Protein AF-A0A3P7LJ83-F1 (afdb_monomer)

Organism: Dibothriocephalus latus (NCBI:txid60516)

Nearest PDB structures (foldseek):
  5jhe-assembly1_A-2  TM=8.654E-01  e=1.086E-02  Saccharomyces cerevisiae S288C
  6hft-assembly1_A  TM=7.757E-01  e=1.187E-01  Saccharomyces cerevisiae
  8j8q-assembly1_C  TM=8.257E-01  e=7.032E-01  Saccharomyces eubayanus
  8j8p-assembly1_C  TM=6.282E-01  e=7.435E-01  Saccharomyces eubayanus
  7dkh-assembly2_E  TM=5.962E-01  e=5.630E-01  Saccharomyces cerevisiae S288C

Structure (mmCIF, N/CA/C/O backbone):
data_AF-A0A3P7LJ83-F1
#
_entry.id   AF-A0A3P7LJ83-F1
#
loop_
_atom_site.group_PDB
_atom_site.id
_atom_site.type_symbol
_atom_site.label_atom_id
_atom_site.label_alt_id
_atom_site.label_comp_id
_atom_site.label_asym_id
_atom_site.label_entity_id
_atom_site.label_seq_id
_atom_site.pdbx_PDB_ins_code
_atom_site.Cartn_x
_atom_site.Cartn_y
_atom_site.Cartn_z
_atom_site.occupancy
_atom_site.B_iso_or_equiv
_atom_site.auth_seq_id
_atom_site.auth_comp_id
_atom_site.auth_asym_id
_atom_site.auth_atom_id
_atom_site.pdbx_PDB_model_num
ATOM 1 N N . MET A 1 1 ? 1.415 5.376 17.193 1.00 47.38 1 MET A N 1
ATOM 2 C CA . MET A 1 1 ? 2.557 6.167 16.657 1.00 47.38 1 MET A CA 1
ATOM 3 C C . MET A 1 1 ? 2.945 5.797 15.207 1.00 47.38 1 MET A C 1
ATOM 5 O O . MET A 1 1 ? 4.106 5.916 14.843 1.00 47.38 1 MET A O 1
ATOM 9 N N . ALA A 1 2 ? 2.010 5.430 14.315 1.00 48.16 2 ALA A N 1
ATOM 10 C CA . ALA A 1 2 ? 2.373 4.947 12.968 1.00 48.16 2 ALA A CA 1
ATOM 11 C C . ALA A 1 2 ? 2.681 6.055 11.930 1.00 48.1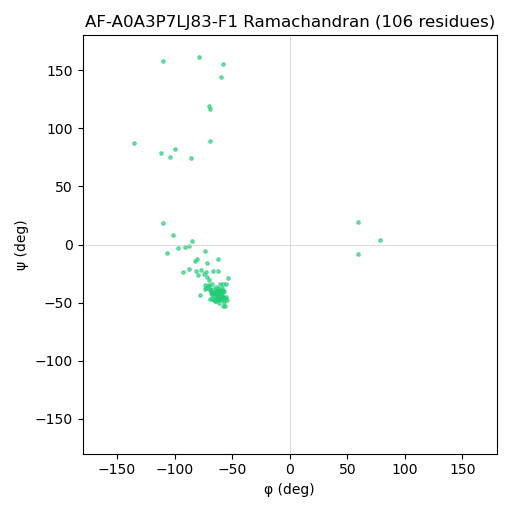6 2 ALA A C 1
ATOM 13 O O . ALA A 1 2 ? 3.338 5.804 10.926 1.00 48.16 2 ALA A O 1
ATOM 14 N N . LEU A 1 3 ? 2.194 7.298 12.104 1.00 49.41 3 LEU A N 1
ATOM 15 C CA . LEU A 1 3 ? 2.368 8.383 11.105 1.00 49.41 3 LEU A CA 1
ATOM 16 C C . LEU A 1 3 ? 3.799 8.941 11.051 1.00 49.41 3 LEU A C 1
ATOM 18 O O . LEU A 1 3 ? 4.199 9.460 10.016 1.00 49.41 3 LEU A O 1
ATOM 22 N N . CYS A 1 4 ? 4.583 8.800 12.124 1.00 45.62 4 CYS A N 1
ATOM 23 C CA . CYS A 1 4 ? 5.922 9.389 12.198 1.00 45.62 4 CYS A CA 1
ATOM 24 C C . CYS A 1 4 ? 6.989 8.563 11.448 1.00 45.62 4 CYS A C 1
ATOM 26 O O . CYS A 1 4 ? 7.970 9.115 10.963 1.00 45.62 4 CYS A O 1
ATOM 28 N N . GLN A 1 5 ? 6.795 7.249 11.296 1.00 51.44 5 GLN A N 1
ATOM 29 C CA . GLN A 1 5 ? 7.856 6.343 10.829 1.00 51.44 5 GLN A CA 1
ATOM 30 C C . GLN A 1 5 ? 7.881 6.096 9.321 1.00 51.44 5 GLN A C 1
ATOM 32 O O . GLN A 1 5 ? 8.955 5.842 8.785 1.00 51.44 5 GLN A O 1
ATOM 37 N N . LEU A 1 6 ? 6.754 6.283 8.621 1.00 51.97 6 LEU A N 1
ATOM 38 C CA . LEU A 1 6 ? 6.766 6.398 7.155 1.00 51.97 6 LEU A CA 1
ATOM 39 C C . LEU A 1 6 ? 7.664 7.566 6.708 1.00 51.97 6 LEU A C 1
ATOM 41 O O . LEU A 1 6 ? 8.369 7.457 5.714 1.00 51.97 6 LEU A O 1
ATOM 45 N N . LYS A 1 7 ? 7.713 8.655 7.490 1.00 51.34 7 LYS A N 1
ATOM 46 C CA . LYS A 1 7 ? 8.660 9.762 7.270 1.00 51.34 7 LYS A CA 1
ATOM 47 C C . LYS A 1 7 ? 10.090 9.454 7.730 1.00 51.34 7 LYS A C 1
ATOM 49 O O . LYS A 1 7 ? 11.013 10.086 7.237 1.00 51.34 7 LYS A O 1
ATOM 54 N N . ALA A 1 8 ? 10.281 8.499 8.644 1.00 60.50 8 ALA A N 1
ATOM 55 C CA . ALA A 1 8 ? 11.595 8.102 9.161 1.00 60.50 8 ALA A CA 1
ATOM 56 C C . ALA A 1 8 ? 12.323 7.065 8.276 1.00 60.50 8 ALA A C 1
ATOM 58 O O . ALA A 1 8 ? 13.397 6.602 8.646 1.00 60.50 8 ALA A O 1
ATOM 59 N N . GLY A 1 9 ? 11.749 6.685 7.126 1.00 63.31 9 GLY A N 1
ATOM 60 C CA . GLY A 1 9 ? 12.407 5.856 6.109 1.00 63.31 9 GLY A CA 1
ATOM 61 C C . GLY A 1 9 ? 12.468 4.351 6.399 1.00 63.31 9 GLY A C 1
ATOM 62 O O . GLY A 1 9 ? 13.052 3.613 5.613 1.00 63.31 9 GLY A O 1
ATOM 63 N N . SER A 1 10 ? 11.868 3.861 7.491 1.00 83.62 10 SER A N 1
ATOM 64 C CA . SER A 1 10 ? 11.845 2.422 7.796 1.00 83.62 10 SER A CA 1
ATOM 65 C C . SER A 1 10 ? 10.516 1.781 7.392 1.00 83.62 10 SER A C 1
ATOM 67 O O . SER A 1 10 ? 9.621 1.573 8.218 1.00 83.62 10 SER A O 1
ATOM 69 N N . ASN A 1 11 ? 10.393 1.442 6.107 1.00 87.00 11 ASN A N 1
ATOM 70 C CA . ASN A 1 11 ? 9.210 0.764 5.567 1.00 87.00 11 ASN A CA 1
ATOM 71 C C . ASN A 1 11 ? 8.954 -0.582 6.262 1.00 87.00 11 ASN A C 1
ATOM 73 O O . ASN A 1 11 ? 7.822 -0.882 6.627 1.00 87.00 11 ASN A O 1
ATOM 77 N N . ALA A 1 12 ? 10.008 -1.359 6.532 1.00 88.00 12 ALA A N 1
ATOM 78 C CA . ALA A 1 12 ? 9.900 -2.655 7.205 1.00 88.00 12 ALA A CA 1
ATOM 79 C C . ALA A 1 12 ? 9.308 -2.539 8.620 1.00 88.00 12 ALA A C 1
ATOM 81 O O . ALA A 1 12 ? 8.479 -3.354 9.027 1.00 88.00 12 ALA A O 1
ATOM 82 N N . PHE A 1 13 ? 9.687 -1.499 9.369 1.00 87.81 13 PHE A N 1
ATOM 83 C CA . PHE A 1 13 ? 9.102 -1.256 10.683 1.00 87.81 13 PHE A CA 1
ATOM 84 C C . PHE A 1 13 ? 7.629 -0.852 10.568 1.00 87.81 13 PHE A C 1
ATOM 86 O O . PHE A 1 13 ? 6.801 -1.358 11.322 1.00 87.81 13 PHE A O 1
ATOM 93 N N . ALA A 1 14 ? 7.287 0.008 9.601 1.00 89.06 14 ALA A N 1
ATOM 94 C CA . ALA A 1 14 ? 5.901 0.391 9.342 1.00 89.06 14 ALA A CA 1
ATOM 95 C C . ALA A 1 14 ? 5.028 -0.829 9.006 1.00 89.06 14 ALA A C 1
ATOM 97 O O . ALA A 1 14 ? 3.950 -0.970 9.583 1.00 89.06 14 ALA A O 1
ATOM 98 N N . VAL A 1 15 ? 5.522 -1.737 8.156 1.00 92.75 15 VAL A N 1
ATOM 99 C CA . VAL A 1 15 ? 4.855 -3.011 7.851 1.00 92.75 15 VAL A CA 1
ATOM 100 C C . VAL A 1 15 ? 4.646 -3.821 9.125 1.00 92.75 15 VAL A C 1
ATOM 102 O O . VAL A 1 15 ? 3.512 -4.171 9.437 1.00 92.75 15 VAL A O 1
ATOM 105 N N . LYS A 1 16 ? 5.705 -4.044 9.914 1.00 91.94 16 LYS A N 1
ATOM 106 C CA . LYS A 1 16 ? 5.628 -4.826 11.156 1.00 91.94 16 LYS A CA 1
ATOM 107 C C . LYS A 1 16 ? 4.580 -4.279 12.129 1.00 91.94 16 LYS A C 1
ATOM 109 O O . LYS A 1 16 ? 3.804 -5.047 12.685 1.00 91.94 16 LYS A O 1
ATOM 114 N N . GLN A 1 17 ? 4.553 -2.962 12.334 1.00 90.88 17 GLN A N 1
ATOM 115 C CA . GLN A 1 17 ? 3.586 -2.332 13.236 1.00 90.88 17 GLN A CA 1
ATOM 116 C C . GLN A 1 17 ? 2.152 -2.442 12.717 1.00 90.88 17 GLN A C 1
ATOM 118 O O . GLN A 1 17 ? 1.243 -2.703 13.498 1.00 90.88 17 GLN A O 1
ATOM 123 N N . CYS A 1 18 ? 1.941 -2.242 11.413 1.00 91.12 18 CYS A N 1
ATOM 124 C CA . CYS A 1 18 ? 0.601 -2.335 10.841 1.00 91.12 18 CYS A CA 1
ATOM 125 C C . CYS A 1 18 ? 0.087 -3.776 10.850 1.00 91.12 18 CYS A C 1
ATOM 127 O O . CYS A 1 18 ? -1.074 -3.984 11.171 1.00 91.12 18 CYS A O 1
ATOM 129 N N . THR A 1 19 ? 0.942 -4.763 10.567 1.00 92.38 19 THR A N 1
ATOM 130 C CA . THR A 1 19 ? 0.577 -6.182 10.657 1.00 92.38 19 THR A CA 1
ATOM 131 C C . THR A 1 19 ? 0.179 -6.563 12.078 1.00 92.38 19 THR A C 1
ATOM 133 O O . THR A 1 19 ? -0.921 -7.067 12.261 1.00 92.38 19 THR A O 1
ATOM 136 N N . ALA A 1 20 ? 0.991 -6.222 13.083 1.00 90.31 20 ALA A N 1
ATOM 137 C CA . ALA A 1 20 ? 0.648 -6.498 14.479 1.00 90.31 20 ALA A CA 1
ATOM 138 C C . ALA A 1 20 ? -0.674 -5.831 14.902 1.00 90.31 20 ALA A C 1
ATOM 140 O O . ALA A 1 20 ? -1.451 -6.414 15.645 1.00 90.31 20 ALA A O 1
ATOM 141 N N . ALA A 1 21 ? -0.958 -4.617 14.420 1.00 88.50 21 ALA A N 1
ATOM 142 C CA . ALA A 1 21 ? -2.231 -3.955 14.700 1.00 88.50 21 ALA A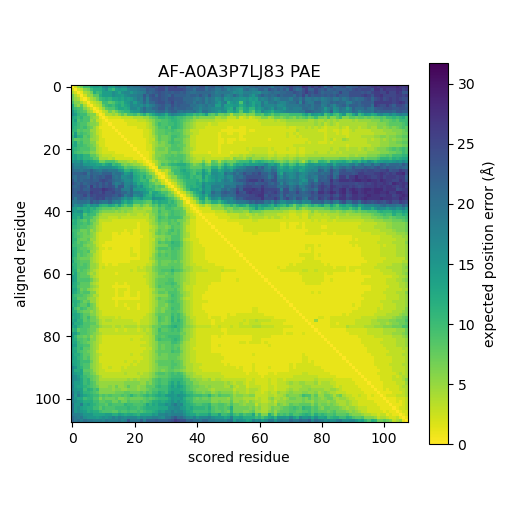 CA 1
ATOM 143 C C . ALA A 1 21 ? -3.418 -4.632 13.993 1.00 88.50 21 ALA A C 1
ATOM 145 O O . ALA A 1 21 ? -4.492 -4.730 14.574 1.00 88.50 21 ALA A O 1
ATOM 146 N N . LEU A 1 22 ? -3.235 -5.107 12.758 1.00 88.56 22 LEU A N 1
ATOM 147 C CA . LEU A 1 22 ? -4.275 -5.805 11.998 1.00 88.56 22 LEU A CA 1
ATOM 148 C C . LEU A 1 22 ? -4.595 -7.193 12.573 1.00 88.56 22 LEU A C 1
ATOM 150 O O . LEU A 1 22 ? -5.738 -7.621 12.492 1.00 88.56 22 LEU A O 1
ATOM 154 N N . GLU A 1 23 ? -3.628 -7.869 13.194 1.00 87.94 23 GLU A N 1
ATOM 155 C CA . GLU A 1 23 ? -3.841 -9.139 13.911 1.00 87.94 23 GLU A CA 1
ATOM 156 C C . GLU A 1 23 ? -4.708 -8.983 15.169 1.00 87.94 23 GLU A C 1
ATOM 158 O O . GLU A 1 23 ? -5.322 -9.945 15.618 1.00 87.94 23 GLU A O 1
ATOM 163 N N . LEU A 1 24 ? -4.769 -7.773 15.732 1.00 83.44 24 LEU A N 1
ATOM 164 C CA . LEU A 1 24 ? -5.614 -7.445 16.882 1.00 83.44 24 LEU A CA 1
ATOM 165 C C . LEU A 1 24 ? -7.027 -7.015 16.475 1.00 83.44 24 LEU A C 1
ATOM 167 O O . LEU A 1 24 ? -7.831 -6.683 17.346 1.00 83.44 24 LEU A O 1
ATOM 171 N N . VAL A 1 25 ? -7.327 -6.962 15.173 1.00 78.69 25 VAL A N 1
ATOM 172 C CA . VAL A 1 25 ? -8.675 -6.645 14.702 1.00 78.69 25 VAL A CA 1
ATOM 173 C C . VAL A 1 25 ? -9.577 -7.822 15.069 1.00 78.69 25 VAL A C 1
ATOM 175 O O . VAL A 1 25 ? -9.347 -8.924 14.567 1.00 78.69 25 VAL A O 1
ATOM 178 N N . PRO A 1 26 ? -10.588 -7.612 15.932 1.00 68.62 26 PRO A N 1
ATOM 179 C CA . PRO A 1 26 ? -11.519 -8.670 16.285 1.00 68.62 26 PRO A CA 1
ATOM 180 C C . PRO A 1 26 ? -12.228 -9.170 15.025 1.00 68.62 26 PRO A C 1
ATOM 182 O O . PRO A 1 26 ? -12.516 -8.392 14.107 1.00 68.62 26 PRO A O 1
ATOM 185 N N . SER A 1 27 ? -12.497 -10.472 14.982 1.00 66.56 27 SER A N 1
ATOM 186 C CA . SER A 1 27 ? -13.238 -11.091 13.880 1.00 66.56 27 SER A CA 1
ATOM 187 C C . SER A 1 27 ? -14.628 -10.443 13.720 1.00 66.56 27 SER A C 1
ATOM 189 O O . SER A 1 27 ? -15.156 -9.866 14.670 1.00 66.56 27 SER A O 1
ATOM 191 N N . GLU A 1 28 ? -15.239 -10.492 12.525 1.00 59.66 28 GLU A N 1
ATOM 192 C CA . GLU A 1 28 ? -16.550 -9.848 12.265 1.00 59.66 28 GLU A CA 1
ATOM 193 C C . GLU A 1 28 ? -17.637 -10.287 13.274 1.00 59.66 28 GLU A C 1
ATOM 195 O O . GLU A 1 28 ? -18.520 -9.504 13.620 1.00 59.66 28 GLU A O 1
ATOM 200 N N . GLU A 1 29 ? -17.531 -11.502 13.823 1.00 49.88 29 GLU A N 1
ATOM 201 C CA . GLU A 1 29 ? -18.413 -12.032 14.874 1.00 49.88 29 GLU A CA 1
ATOM 202 C C . GLU A 1 29 ? -18.195 -11.375 16.254 1.00 49.88 29 GLU A C 1
ATOM 204 O O . GLU A 1 29 ? -19.120 -11.280 17.062 1.00 49.88 29 GLU A O 1
ATOM 209 N N . GLU A 1 30 ? -16.989 -10.882 16.533 1.00 51.97 30 GLU A N 1
ATOM 210 C CA . GLU A 1 30 ? -16.616 -10.207 17.782 1.00 51.97 30 GLU A CA 1
ATOM 211 C C . GLU A 1 30 ? -16.894 -8.694 17.743 1.00 51.97 30 GLU A C 1
ATOM 213 O O . GLU A 1 30 ? -17.076 -8.075 18.793 1.00 51.97 30 GLU A O 1
ATOM 218 N N . GLN A 1 31 ? -17.009 -8.097 16.549 1.00 51.66 31 GLN A N 1
ATOM 219 C CA . GLN A 1 31 ? -17.307 -6.667 16.360 1.00 51.66 31 GLN A CA 1
ATOM 220 C C . GLN A 1 31 ? -18.675 -6.241 16.926 1.00 51.66 31 GLN A C 1
ATOM 222 O O . GLN A 1 31 ? -18.853 -5.078 17.279 1.00 51.66 31 GLN A O 1
ATOM 227 N N . LEU A 1 32 ? -19.620 -7.174 17.085 1.00 45.28 32 LEU A N 1
ATOM 228 C CA . LEU A 1 32 ? -20.952 -6.935 17.663 1.00 45.28 32 LEU A CA 1
ATOM 229 C C . LEU A 1 32 ? -20.958 -6.739 19.194 1.00 45.28 32 LEU A C 1
ATOM 231 O O . LEU A 1 32 ? -22.016 -6.465 19.754 1.00 45.28 32 LEU A O 1
ATOM 235 N N . LYS A 1 33 ? -19.820 -6.903 19.889 1.00 46.97 33 LYS A N 1
ATOM 236 C CA . LYS A 1 33 ? -19.761 -6.866 21.366 1.00 46.97 33 LYS A CA 1
ATOM 237 C C . LYS A 1 33 ? -19.127 -5.618 21.979 1.00 46.97 33 LYS A C 1
ATOM 239 O O . LYS A 1 33 ? -19.183 -5.471 23.197 1.00 46.97 33 LYS A O 1
ATOM 244 N N . TYR A 1 34 ? -18.540 -4.730 21.184 1.00 49.66 34 TYR A N 1
ATOM 245 C CA . TYR A 1 34 ? -17.773 -3.595 21.701 1.00 49.66 34 TYR A CA 1
ATOM 246 C C . TYR A 1 34 ? -18.483 -2.271 21.410 1.00 49.66 34 TYR A C 1
ATOM 248 O O . TYR A 1 34 ? -18.127 -1.554 20.480 1.00 49.66 34 TYR A O 1
ATOM 256 N N . GLU A 1 35 ? -19.498 -1.947 22.214 1.00 49.66 35 GLU A N 1
ATOM 257 C CA . GLU A 1 35 ? -20.124 -0.613 22.209 1.00 49.66 35 GLU A CA 1
ATOM 258 C C . GLU A 1 35 ? -19.338 0.415 23.055 1.00 49.66 35 GLU A C 1
ATOM 260 O O . GLU A 1 35 ? -19.498 1.617 22.859 1.00 49.66 35 GLU A O 1
ATOM 265 N N . ASP A 1 36 ? -18.406 -0.026 23.909 1.00 50.09 36 ASP A N 1
ATOM 266 C CA . ASP A 1 36 ? -17.597 0.844 24.774 1.00 50.09 36 ASP A CA 1
ATOM 267 C C . ASP A 1 36 ? -16.154 1.010 24.256 1.00 50.09 36 ASP A C 1
ATOM 269 O O . ASP A 1 36 ? -15.211 0.422 24.771 1.00 50.09 36 ASP A O 1
ATOM 273 N N . GLY A 1 37 ? -15.979 1.811 23.201 1.00 54.81 37 GLY A N 1
ATOM 274 C CA . GLY A 1 37 ? -14.809 2.683 22.973 1.00 54.81 37 GLY A CA 1
ATOM 275 C C . GLY A 1 37 ? -13.367 2.135 22.860 1.00 54.81 37 GLY A C 1
ATOM 276 O O . GLY A 1 37 ? -12.493 2.922 22.501 1.00 54.81 37 GLY A O 1
ATOM 277 N N . GLU A 1 38 ? -13.071 0.858 23.119 1.00 58.88 38 GLU A N 1
ATOM 278 C CA . GLU A 1 38 ? -11.689 0.329 23.223 1.00 58.88 38 GLU A CA 1
ATOM 279 C C . GLU A 1 38 ? -11.251 -0.599 22.065 1.00 58.88 38 GLU A C 1
ATOM 281 O O . GLU A 1 38 ? -10.265 -1.327 22.178 1.00 58.88 38 GLU A O 1
ATOM 286 N N . GLY A 1 39 ? -11.941 -0.565 20.919 1.00 64.56 39 GLY A N 1
ATOM 287 C CA . GLY A 1 39 ? -11.658 -1.423 19.757 1.00 64.56 39 GLY A CA 1
ATOM 288 C C . GLY A 1 39 ? -11.065 -0.701 18.539 1.00 64.56 39 GLY A C 1
ATOM 289 O O . GLY A 1 39 ? -11.245 0.502 18.352 1.00 64.56 39 GLY A O 1
ATOM 290 N N . ILE A 1 40 ? -10.387 -1.452 17.660 1.00 72.19 40 ILE A N 1
ATOM 291 C CA . ILE A 1 40 ? -9.980 -0.958 16.334 1.00 72.19 40 ILE A CA 1
ATOM 292 C C . ILE A 1 40 ? -11.237 -0.803 15.472 1.00 72.19 40 ILE A C 1
ATOM 294 O O . ILE A 1 40 ? -11.936 -1.778 15.202 1.00 72.19 40 ILE A O 1
ATOM 298 N N . THR A 1 41 ? -11.518 0.417 15.015 1.00 82.69 41 THR A N 1
ATOM 299 C CA . THR A 1 41 ? -12.678 0.680 14.153 1.00 82.69 41 THR A CA 1
ATOM 300 C C . THR A 1 41 ? -12.405 0.275 12.701 1.00 82.69 41 THR A C 1
ATOM 302 O O . THR A 1 41 ? -11.253 0.207 12.270 1.00 82.69 41 THR A O 1
ATOM 305 N N . LEU A 1 42 ? -13.455 0.099 11.887 1.00 82.50 42 LEU A N 1
ATOM 306 C CA . LEU A 1 42 ? -13.306 -0.115 10.435 1.00 82.50 42 LEU A CA 1
ATOM 307 C C . LEU A 1 42 ? -12.502 1.009 9.754 1.00 82.50 42 LEU A C 1
ATOM 309 O O . LEU A 1 42 ? -11.721 0.752 8.840 1.00 82.50 42 LEU A O 1
ATOM 313 N N . HIS A 1 43 ? -12.637 2.248 10.236 1.00 84.88 43 HIS A N 1
ATOM 314 C CA . HIS A 1 43 ? -11.848 3.389 9.761 1.00 84.88 43 HIS A CA 1
ATOM 315 C C . HIS A 1 43 ? -10.361 3.269 10.122 1.00 84.88 43 HIS A C 1
ATOM 317 O O . HIS A 1 43 ? -9.483 3.694 9.369 1.00 84.88 43 HIS A O 1
ATOM 323 N N . ASP A 1 44 ? -10.044 2.682 11.273 1.00 89.06 44 ASP A N 1
ATOM 324 C CA . ASP A 1 44 ? -8.659 2.432 11.670 1.00 89.06 44 ASP A CA 1
ATOM 325 C C . ASP A 1 44 ? -8.042 1.289 10.866 1.00 89.06 44 ASP A C 1
ATOM 327 O O . ASP A 1 44 ? -6.896 1.413 10.430 1.00 89.06 44 ASP A O 1
ATOM 331 N N . VAL A 1 45 ? -8.815 0.237 10.580 1.00 90.31 45 VAL A N 1
ATOM 332 C CA . VAL A 1 45 ? -8.417 -0.834 9.655 1.00 90.31 45 VAL A CA 1
ATOM 333 C C . VAL A 1 45 ? -8.106 -0.262 8.271 1.00 90.31 45 VAL A C 1
ATOM 335 O O . VAL A 1 45 ? -7.031 -0.534 7.736 1.00 90.31 45 VAL A O 1
ATOM 338 N N . GLU A 1 46 ? -8.971 0.600 7.724 1.00 92.19 46 GLU A N 1
ATOM 339 C CA . GLU A 1 46 ? -8.728 1.282 6.443 1.00 92.19 46 GLU A CA 1
ATOM 340 C C . GLU A 1 46 ? -7.378 2.025 6.452 1.00 92.19 46 GLU A C 1
ATOM 342 O O . GLU A 1 46 ? -6.556 1.874 5.543 1.00 92.19 46 GLU A O 1
ATOM 347 N N . LYS A 1 47 ? -7.098 2.799 7.509 1.00 92.50 47 LYS A N 1
ATOM 348 C CA . LYS A 1 47 ? -5.827 3.531 7.644 1.00 92.50 47 LYS A CA 1
ATOM 349 C C . LYS A 1 47 ? -4.623 2.604 7.777 1.00 92.50 47 LYS A C 1
ATOM 351 O O . LYS A 1 47 ? -3.562 2.932 7.244 1.00 92.50 47 LYS A O 1
ATOM 356 N N . LEU A 1 48 ? -4.741 1.515 8.536 1.00 93.62 48 LEU A N 1
ATOM 357 C CA . LEU A 1 48 ? -3.663 0.547 8.747 1.00 93.62 48 LEU A CA 1
ATOM 358 C C . LEU A 1 48 ? -3.296 -0.150 7.438 1.00 93.62 48 LEU A C 1
ATOM 360 O O . LEU A 1 48 ? -2.118 -0.166 7.082 1.00 93.62 48 LEU A O 1
ATOM 364 N N . LEU A 1 49 ? -4.296 -0.620 6.692 1.00 95.94 49 LEU A N 1
ATOM 365 C CA . LEU A 1 49 ? -4.108 -1.208 5.367 1.00 95.94 49 LEU A CA 1
ATOM 366 C C . LEU A 1 49 ? -3.472 -0.206 4.402 1.00 95.94 49 LEU A C 1
ATOM 368 O O . LEU A 1 49 ? -2.466 -0.514 3.773 1.00 95.94 49 LEU A O 1
ATOM 372 N N . PHE A 1 50 ? -3.970 1.035 4.349 1.00 96.56 50 PHE A N 1
ATOM 373 C CA . PHE A 1 50 ? -3.392 2.056 3.470 1.00 96.56 50 PHE A CA 1
ATOM 374 C C . PHE A 1 50 ? -1.914 2.336 3.788 1.00 96.56 50 PHE A C 1
ATOM 376 O O . PHE A 1 50 ? -1.086 2.473 2.884 1.00 96.56 50 PHE A O 1
ATOM 383 N N . ARG A 1 51 ? -1.551 2.400 5.075 1.00 95.62 51 ARG A N 1
ATOM 384 C CA . ARG A 1 51 ? -0.158 2.605 5.508 1.00 95.62 51 ARG A CA 1
ATOM 385 C C . ARG A 1 51 ? 0.734 1.421 5.173 1.00 95.62 51 ARG A C 1
ATOM 387 O O . ARG A 1 51 ? 1.859 1.643 4.729 1.00 95.62 51 ARG A O 1
ATOM 394 N N . ARG A 1 52 ? 0.255 0.199 5.410 1.00 96.56 52 ARG A N 1
ATOM 395 C CA . ARG A 1 52 ? 1.010 -1.020 5.128 1.00 96.56 52 ARG A CA 1
ATOM 396 C C . ARG A 1 52 ? 1.204 -1.201 3.625 1.00 96.56 52 ARG A C 1
ATOM 398 O O . ARG A 1 52 ? 2.349 -1.310 3.199 1.00 96.56 52 ARG A O 1
ATOM 405 N N . GLY A 1 53 ? 0.147 -1.035 2.830 1.00 97.56 53 GLY A N 1
ATOM 406 C CA . GLY A 1 53 ? 0.217 -1.018 1.368 1.00 97.56 53 GLY A CA 1
ATOM 407 C C . GLY A 1 53 ? 1.170 0.055 0.831 1.00 97.56 53 GLY A C 1
ATOM 408 O O . GLY A 1 53 ? 1.975 -0.215 -0.056 1.00 97.56 53 GLY A O 1
ATOM 409 N N . SER A 1 54 ? 1.181 1.253 1.429 1.00 97.00 54 SER A N 1
ATOM 410 C CA . SER A 1 54 ? 2.160 2.300 1.085 1.00 97.00 54 SER A CA 1
ATOM 411 C C . SER A 1 54 ? 3.603 1.899 1.395 1.00 97.00 54 SER A C 1
ATOM 413 O O . SER A 1 54 ? 4.508 2.179 0.609 1.00 97.00 54 SER A O 1
ATOM 415 N N . ALA A 1 55 ? 3.831 1.235 2.529 1.00 95.88 55 ALA A N 1
ATOM 416 C CA . ALA A 1 55 ? 5.153 0.758 2.920 1.00 95.88 55 ALA A CA 1
ATOM 417 C C . ALA A 1 55 ? 5.630 -0.420 2.049 1.00 95.88 55 ALA A C 1
ATOM 419 O O . ALA A 1 55 ? 6.817 -0.480 1.714 1.00 95.88 55 ALA A O 1
ATOM 420 N N . TYR A 1 56 ? 4.723 -1.307 1.630 1.00 97.56 56 TYR A N 1
ATOM 421 C CA . TYR A 1 56 ? 5.000 -2.357 0.649 1.00 97.56 56 TYR A CA 1
ATOM 422 C C . TYR A 1 56 ? 5.361 -1.762 -0.715 1.00 97.56 56 TYR A C 1
ATOM 424 O O . TYR A 1 56 ? 6.429 -2.067 -1.247 1.00 97.56 56 TYR A O 1
ATOM 432 N N . ALA A 1 57 ? 4.569 -0.808 -1.217 1.00 96.88 57 ALA A N 1
ATOM 433 C CA . ALA A 1 57 ? 4.834 -0.132 -2.488 1.00 96.88 57 ALA A CA 1
ATOM 434 C C . ALA A 1 57 ? 6.195 0.583 -2.489 1.00 96.88 57 ALA A C 1
ATOM 436 O O . ALA A 1 57 ? 6.921 0.545 -3.486 1.00 96.88 57 ALA A O 1
ATOM 437 N N . ALA A 1 58 ? 6.561 1.218 -1.373 1.00 95.31 58 ALA A N 1
ATOM 438 C CA . ALA A 1 58 ? 7.857 1.872 -1.200 1.00 95.31 58 ALA A CA 1
ATOM 439 C C . ALA A 1 58 ? 9.030 0.882 -1.052 1.00 95.31 58 ALA A C 1
ATOM 441 O O . ALA A 1 58 ? 10.182 1.286 -1.191 1.00 95.31 58 ALA A O 1
ATOM 442 N N . SER A 1 59 ? 8.751 -0.395 -0.774 1.00 94.75 59 SER A N 1
ATOM 443 C CA . SER A 1 59 ? 9.736 -1.485 -0.682 1.00 94.75 59 SER A CA 1
ATOM 444 C C . SER A 1 59 ? 9.781 -2.373 -1.934 1.00 94.75 59 SER A C 1
ATOM 446 O O . SER A 1 59 ? 10.434 -3.408 -1.902 1.00 94.75 59 SER A O 1
ATOM 448 N N . ASP A 1 60 ? 9.085 -1.984 -3.010 1.00 95.19 60 ASP A N 1
ATOM 449 C CA . ASP A 1 60 ? 8.924 -2.758 -4.259 1.00 95.19 60 ASP A CA 1
ATOM 450 C C . ASP A 1 60 ? 8.258 -4.139 -4.077 1.00 95.19 60 ASP A C 1
ATOM 452 O O . ASP A 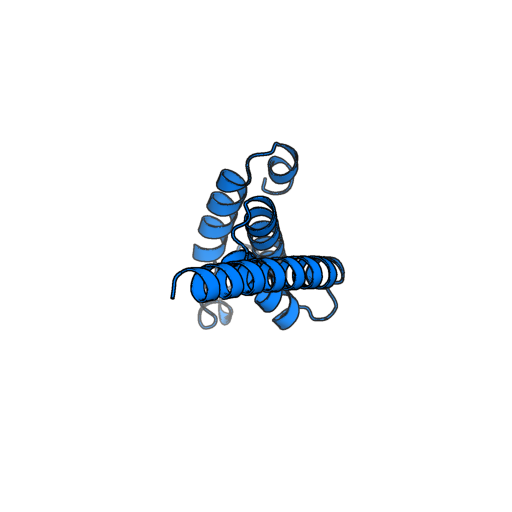1 60 ? 8.323 -4.997 -4.951 1.00 95.19 60 ASP A O 1
ATOM 456 N N . LEU A 1 61 ? 7.556 -4.328 -2.956 1.00 97.06 61 LEU A N 1
ATOM 457 C CA . LEU A 1 61 ? 6.703 -5.484 -2.671 1.00 97.06 61 LEU A CA 1
ATOM 458 C C . LEU A 1 61 ? 5.317 -5.214 -3.270 1.00 97.06 61 LEU A C 1
ATOM 460 O O . LEU A 1 61 ? 4.395 -4.752 -2.598 1.00 97.06 61 LEU A O 1
ATOM 464 N N . LEU A 1 62 ? 5.242 -5.313 -4.597 1.00 97.75 62 LEU A N 1
ATOM 465 C CA . LEU A 1 62 ? 4.132 -4.760 -5.372 1.00 97.75 62 LEU A CA 1
ATOM 466 C C . LEU A 1 62 ? 2.829 -5.552 -5.238 1.00 97.75 62 LEU A C 1
ATOM 468 O O . LEU A 1 62 ? 1.764 -4.937 -5.245 1.00 97.75 62 LEU A O 1
ATOM 472 N N . ASP A 1 63 ? 2.904 -6.874 -5.107 1.00 98.19 63 ASP A N 1
ATOM 473 C CA . ASP A 1 63 ? 1.721 -7.725 -4.959 1.00 98.19 63 ASP A CA 1
ATOM 474 C C . ASP A 1 63 ? 1.052 -7.485 -3.596 1.00 98.19 63 ASP A C 1
ATOM 476 O O . ASP A 1 63 ? -0.142 -7.199 -3.523 1.00 98.19 63 ASP A O 1
ATOM 480 N N . GLU A 1 64 ? 1.832 -7.449 -2.512 1.00 98.19 64 GLU A N 1
ATOM 4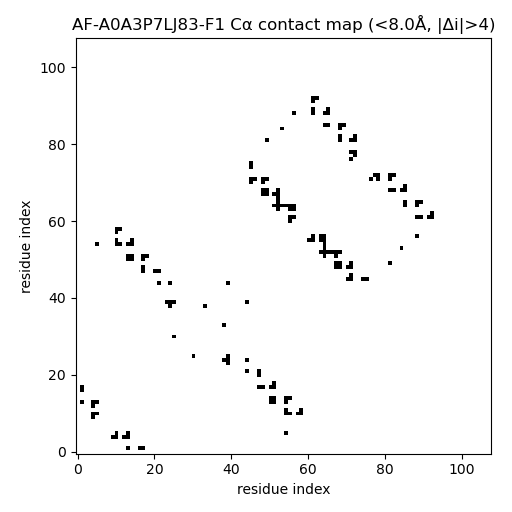81 C CA . GLU A 1 64 ? 1.314 -7.151 -1.173 1.00 98.19 64 GLU A CA 1
ATOM 482 C C . GLU A 1 64 ? 0.756 -5.725 -1.082 1.00 98.19 64 GLU A C 1
ATOM 484 O O . GLU A 1 64 ?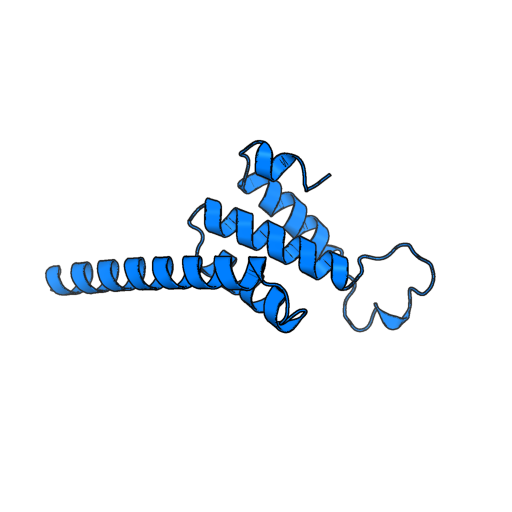 -0.262 -5.476 -0.430 1.00 98.19 64 GLU A O 1
ATOM 489 N N . ALA A 1 65 ? 1.396 -4.771 -1.767 1.00 98.44 65 ALA A N 1
ATOM 490 C CA . ALA A 1 65 ? 0.872 -3.417 -1.884 1.00 98.44 65 ALA A CA 1
ATOM 491 C C . ALA A 1 65 ? -0.475 -3.385 -2.616 1.00 98.44 65 ALA A C 1
ATOM 493 O O . ALA A 1 65 ? -1.391 -2.682 -2.185 1.00 98.44 65 ALA A O 1
ATOM 494 N N . HIS A 1 66 ? -0.593 -4.128 -3.719 1.00 98.62 66 HIS A N 1
ATOM 495 C CA . HIS A 1 66 ? -1.816 -4.219 -4.507 1.00 98.62 66 HIS A CA 1
ATOM 496 C C . HIS A 1 66 ? -2.980 -4.756 -3.668 1.00 98.62 66 HIS A C 1
ATOM 498 O O . HIS A 1 66 ? -4.069 -4.174 -3.689 1.00 98.62 66 HIS A O 1
ATOM 504 N N . ASP A 1 67 ? -2.749 -5.818 -2.900 1.00 98.38 67 ASP A N 1
ATOM 505 C CA . ASP A 1 67 ? -3.781 -6.463 -2.089 1.00 98.38 67 ASP A CA 1
ATOM 506 C C . ASP A 1 67 ? -4.285 -5.550 -0.965 1.00 98.38 67 ASP A C 1
ATOM 508 O O . ASP A 1 67 ? -5.496 -5.331 -0.835 1.00 98.38 67 ASP A O 1
ATOM 512 N N . ASP A 1 68 ? -3.370 -4.929 -0.212 1.00 98.31 68 ASP A N 1
ATOM 513 C CA . ASP A 1 68 ? -3.729 -3.985 0.851 1.00 98.31 68 ASP A CA 1
ATOM 514 C C . ASP A 1 68 ? -4.521 -2.788 0.295 1.00 98.31 68 ASP A C 1
ATOM 516 O O . ASP A 1 68 ? -5.550 -2.397 0.852 1.00 98.31 68 ASP A O 1
ATOM 520 N N . LEU A 1 69 ? -4.082 -2.209 -0.829 1.00 98.56 69 LEU A N 1
ATOM 521 C CA . LEU A 1 69 ? -4.744 -1.054 -1.445 1.00 98.56 69 LEU A CA 1
ATOM 522 C C . LEU A 1 69 ? -6.098 -1.413 -2.064 1.00 98.56 69 LEU A C 1
ATOM 524 O O . LEU A 1 69 ? -7.039 -0.620 -1.989 1.00 98.56 69 LEU A O 1
ATOM 528 N N . THR A 1 70 ? -6.228 -2.615 -2.623 1.00 98.50 70 THR A N 1
ATOM 529 C CA . THR A 1 70 ? -7.510 -3.133 -3.112 1.00 98.50 70 THR A CA 1
ATOM 530 C C . THR A 1 70 ? -8.498 -3.267 -1.961 1.00 98.50 70 THR A C 1
ATOM 532 O O . THR A 1 70 ? -9.643 -2.823 -2.078 1.00 98.50 70 THR A O 1
ATOM 535 N N . ARG A 1 71 ? -8.057 -3.797 -0.813 1.00 97.38 71 ARG A N 1
ATOM 536 C CA . ARG A 1 71 ? -8.915 -3.911 0.369 1.00 97.38 71 ARG A CA 1
ATOM 537 C C . ARG A 1 71 ? -9.349 -2.544 0.901 1.00 97.38 71 ARG A C 1
ATOM 539 O O . ARG A 1 71 ? -10.524 -2.380 1.224 1.00 97.38 71 ARG A O 1
ATOM 546 N N . VAL A 1 72 ? -8.460 -1.545 0.910 1.00 97.38 72 VAL A N 1
ATOM 547 C CA . VAL A 1 72 ? -8.823 -0.154 1.255 1.00 97.38 72 VAL A CA 1
ATOM 548 C C . VAL A 1 72 ? -9.959 0.357 0.371 1.00 97.38 72 VAL A C 1
ATOM 550 O O . VAL A 1 72 ? -10.914 0.931 0.884 1.00 97.38 72 VAL A O 1
ATOM 553 N N . LEU A 1 73 ? -9.898 0.128 -0.943 1.00 97.75 73 LEU A N 1
ATOM 554 C CA . LEU A 1 73 ? -10.927 0.600 -1.875 1.00 97.75 73 LEU A CA 1
ATOM 555 C C . LEU A 1 73 ? -12.232 -0.197 -1.812 1.00 97.75 73 LEU A C 1
ATOM 557 O O . LEU A 1 73 ? -13.279 0.358 -2.134 1.00 97.75 73 LEU A O 1
ATOM 561 N N . GLN A 1 74 ? -12.197 -1.460 -1.380 1.00 95.69 74 GLN A N 1
ATOM 562 C CA . GLN A 1 74 ? -13.411 -2.220 -1.065 1.00 95.69 74 GLN A CA 1
ATOM 563 C C . GLN A 1 74 ? -14.141 -1.635 0.151 1.00 95.69 74 GLN A C 1
ATOM 565 O O . GLN A 1 74 ? -15.367 -1.582 0.155 1.00 95.69 74 GLN A O 1
ATOM 570 N N . MET A 1 75 ? -13.396 -1.183 1.167 1.00 91.94 75 MET A N 1
ATOM 571 C CA . MET A 1 75 ? -13.956 -0.574 2.382 1.00 91.94 75 MET A CA 1
ATOM 572 C C . MET A 1 75 ? -14.395 0.875 2.151 1.00 91.94 75 MET A C 1
ATOM 574 O O . MET A 1 75 ? -15.468 1.287 2.584 1.00 91.94 75 MET A O 1
ATOM 578 N N . ASN A 1 76 ? -13.564 1.646 1.452 1.00 94.31 76 ASN A N 1
ATOM 579 C CA . ASN A 1 76 ? -13.792 3.048 1.148 1.00 94.31 76 ASN A CA 1
ATOM 580 C C . ASN A 1 76 ? -13.465 3.344 -0.326 1.00 94.31 76 ASN A C 1
ATOM 582 O O . ASN A 1 76 ? -12.364 3.804 -0.660 1.00 94.31 76 ASN A O 1
ATOM 586 N N . PRO A 1 77 ? -14.447 3.171 -1.230 1.00 96.94 77 PRO A N 1
ATOM 587 C CA . PRO A 1 77 ? -14.275 3.466 -2.649 1.00 96.94 77 PRO A CA 1
ATOM 588 C C . PRO A 1 77 ? -13.971 4.940 -2.954 1.00 96.94 77 PRO A C 1
ATOM 590 O O . PRO A 1 77 ? -13.607 5.264 -4.085 1.00 96.94 77 PRO A O 1
ATOM 593 N N . ALA A 1 78 ? -14.135 5.861 -1.999 1.00 96.56 78 ALA A N 1
ATOM 594 C CA . ALA A 1 78 ? -13.851 7.285 -2.174 1.00 96.56 78 ALA A CA 1
ATOM 595 C C . ALA A 1 78 ? -12.408 7.670 -1.795 1.00 96.56 78 ALA A C 1
ATOM 597 O O . ALA A 1 78 ? -12.024 8.828 -1.981 1.00 96.56 78 ALA A O 1
ATOM 598 N N . ASN A 1 79 ? -11.585 6.730 -1.311 1.00 96.75 79 ASN A N 1
ATOM 599 C CA . ASN A 1 79 ? -10.204 6.991 -0.909 1.00 96.75 79 ASN A CA 1
ATOM 600 C C . ASN A 1 79 ? -9.299 7.297 -2.126 1.00 96.75 79 ASN A C 1
ATOM 602 O O . ASN A 1 79 ? -8.687 6.422 -2.738 1.00 96.75 79 ASN A O 1
ATOM 606 N N . GLN A 1 80 ? -9.218 8.581 -2.492 1.00 98.19 80 GLN A N 1
ATOM 607 C CA . GLN A 1 80 ? -8.431 9.062 -3.635 1.00 98.19 80 GLN A CA 1
ATOM 608 C C . GLN A 1 80 ? -6.916 8.807 -3.516 1.00 98.19 80 GLN A C 1
ATOM 610 O O . GLN A 1 80 ? -6.288 8.535 -4.542 1.00 98.19 80 GLN A O 1
ATOM 615 N N . PRO A 1 81 ? -6.284 8.913 -2.328 1.00 98.00 81 PRO A N 1
ATOM 616 C CA . PRO A 1 81 ? -4.896 8.486 -2.152 1.00 98.00 81 PRO A CA 1
ATOM 617 C C . PRO A 1 81 ? -4.664 7.009 -2.496 1.00 98.00 81 PRO A C 1
ATOM 619 O O . PRO A 1 81 ? -3.720 6.708 -3.222 1.00 98.00 81 PRO A O 1
ATOM 622 N N . ALA A 1 82 ? -5.536 6.107 -2.034 1.00 97.88 82 ALA A N 1
ATOM 623 C CA . ALA A 1 82 ? -5.421 4.676 -2.310 1.00 97.88 82 ALA A CA 1
ATOM 624 C C . ALA A 1 82 ? -5.588 4.359 -3.800 1.00 97.88 82 ALA A C 1
ATOM 626 O O . ALA A 1 82 ? -4.789 3.599 -4.336 1.00 97.88 82 ALA A O 1
ATOM 627 N N . LYS A 1 83 ? -6.539 5.006 -4.493 1.00 98.56 83 LYS A N 1
ATOM 628 C CA . LYS A 1 83 ? -6.700 4.862 -5.955 1.00 98.56 83 LYS A CA 1
ATOM 629 C C . LYS A 1 83 ? -5.428 5.215 -6.711 1.00 98.56 83 LYS A C 1
ATOM 631 O O . LYS A 1 83 ? -4.924 4.408 -7.481 1.00 98.56 83 LYS A O 1
ATOM 636 N N . ARG A 1 84 ? -4.884 6.406 -6.444 1.00 98.69 84 ARG A N 1
ATOM 637 C CA . ARG A 1 84 ? -3.676 6.896 -7.122 1.00 98.69 84 ARG A CA 1
ATOM 638 C C . ARG A 1 84 ? -2.474 5.989 -6.885 1.00 98.69 84 ARG A C 1
ATOM 640 O O . ARG A 1 84 ? -1.693 5.759 -7.801 1.00 98.69 84 ARG A O 1
ATOM 647 N N . LEU A 1 85 ? -2.323 5.482 -5.663 1.00 98.44 85 LEU A N 1
ATOM 648 C CA . LEU A 1 85 ? -1.228 4.578 -5.345 1.00 98.44 85 LEU A CA 1
ATOM 649 C C . LEU A 1 85 ? -1.427 3.188 -5.967 1.00 98.44 85 LEU A C 1
ATOM 651 O O . LEU A 1 85 ? -0.464 2.611 -6.459 1.00 98.44 85 LEU A O 1
ATOM 655 N N . LEU A 1 86 ? -2.658 2.674 -6.008 1.00 98.62 86 LEU A N 1
ATOM 656 C CA . LEU A 1 86 ? -2.966 1.400 -6.659 1.00 98.62 86 LEU A CA 1
ATOM 657 C C . LEU A 1 86 ? -2.692 1.458 -8.167 1.00 98.62 86 LEU A C 1
ATOM 659 O O . LEU A 1 86 ? -2.076 0.544 -8.705 1.00 98.62 86 LEU A O 1
ATOM 663 N N . GLU A 1 87 ? -3.074 2.548 -8.839 1.00 98.62 87 GLU A N 1
ATOM 664 C CA . GLU A 1 87 ? -2.750 2.776 -10.256 1.00 98.62 87 GLU A CA 1
ATOM 665 C C . GLU A 1 87 ? -1.231 2.785 -10.506 1.00 98.62 87 GLU A C 1
ATOM 667 O O . GLU A 1 87 ? -0.750 2.255 -11.510 1.00 98.62 87 GLU A O 1
ATOM 672 N N . ASP A 1 88 ? -0.446 3.369 -9.596 1.00 98.50 88 ASP A N 1
ATOM 673 C CA . ASP A 1 88 ? 1.017 3.332 -9.673 1.00 98.50 88 ASP A CA 1
ATOM 674 C C . ASP A 1 88 ? 1.573 1.909 -9.521 1.00 98.50 88 ASP A C 1
ATOM 676 O O . ASP A 1 88 ? 2.350 1.451 -10.363 1.00 98.50 88 ASP A O 1
ATOM 680 N N . VAL A 1 89 ? 1.113 1.186 -8.497 1.00 98.56 89 VAL A N 1
ATOM 681 C CA . VAL A 1 89 ? 1.494 -0.209 -8.234 1.00 98.56 89 VAL A CA 1
ATOM 682 C C . VAL A 1 89 ? 1.154 -1.108 -9.426 1.00 98.56 89 VAL A C 1
ATOM 684 O O . VAL A 1 89 ? 2.007 -1.870 -9.877 1.00 98.56 89 VAL A O 1
ATOM 687 N N . GLN A 1 90 ? -0.037 -0.972 -10.013 1.00 98.38 90 GLN A N 1
ATOM 688 C CA . GLN A 1 90 ? -0.461 -1.753 -11.180 1.00 98.38 90 GLN A CA 1
ATOM 689 C C . GLN A 1 90 ? 0.413 -1.492 -12.412 1.00 98.38 90 GLN A C 1
ATOM 691 O O . GLN A 1 90 ? 0.776 -2.429 -13.127 1.00 98.38 90 GLN A O 1
ATOM 696 N N . ARG A 1 91 ? 0.810 -0.235 -12.653 1.00 98.38 91 ARG A N 1
ATOM 697 C CA . ARG A 1 91 ? 1.747 0.094 -13.742 1.00 98.38 91 ARG A CA 1
ATOM 698 C C . ARG A 1 91 ? 3.122 -0.533 -13.518 1.00 98.38 91 ARG A C 1
ATOM 700 O O . ARG A 1 91 ? 3.717 -1.044 -14.468 1.00 98.38 91 ARG A O 1
ATOM 707 N N . ARG A 1 92 ? 3.618 -0.525 -12.278 1.00 97.81 92 ARG A N 1
ATOM 708 C CA . ARG A 1 92 ? 4.901 -1.149 -11.912 1.00 97.81 92 ARG A CA 1
ATOM 709 C C . ARG A 1 92 ? 4.849 -2.671 -12.068 1.00 97.81 92 ARG A C 1
ATOM 711 O O . ARG A 1 92 ? 5.744 -3.223 -12.702 1.00 97.81 92 ARG A O 1
ATOM 718 N N . LEU A 1 93 ? 3.776 -3.323 -11.614 1.00 96.88 93 LEU A N 1
ATOM 719 C CA . LEU A 1 93 ? 3.548 -4.764 -11.806 1.00 96.88 93 LEU A CA 1
ATOM 720 C C . LEU A 1 93 ? 3.546 -5.146 -13.286 1.00 96.88 93 LEU A C 1
ATOM 722 O O . LEU A 1 93 ? 4.274 -6.046 -13.698 1.00 96.88 93 LEU A O 1
ATOM 726 N N . ALA A 1 94 ? 2.784 -4.423 -14.110 1.00 96.44 94 ALA A N 1
ATOM 727 C CA . ALA A 1 94 ? 2.739 -4.672 -15.548 1.00 96.44 94 ALA A CA 1
ATOM 728 C C . 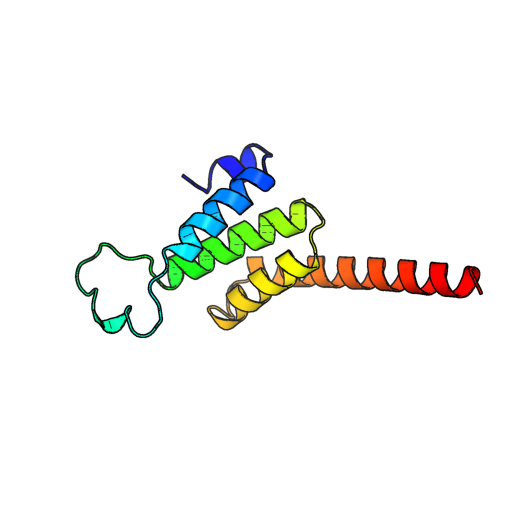ALA A 1 94 ? 4.130 -4.551 -16.196 1.00 96.44 94 ALA A C 1
ATOM 730 O O . ALA A 1 94 ? 4.499 -5.375 -17.032 1.00 96.44 94 ALA A O 1
ATOM 731 N N . SER A 1 95 ? 4.925 -3.558 -15.785 1.00 95.94 95 SER A N 1
ATOM 732 C CA . SER A 1 95 ? 6.307 -3.390 -16.248 1.00 95.94 95 SER A CA 1
ATOM 733 C C . SER A 1 95 ? 7.192 -4.588 -15.882 1.00 95.94 95 SER A C 1
ATOM 735 O O . SER A 1 95 ? 7.876 -5.139 -16.748 1.00 95.94 95 SER A O 1
ATOM 737 N N . VAL A 1 96 ? 7.133 -5.043 -14.625 1.00 93.38 96 VAL A N 1
ATOM 738 C CA . VAL A 1 96 ? 7.897 -6.205 -14.141 1.00 93.38 96 VAL A CA 1
ATOM 739 C C . VAL A 1 96 ? 7.501 -7.473 -14.896 1.00 93.38 96 VAL A C 1
ATOM 741 O O . VAL A 1 96 ? 8.374 -8.182 -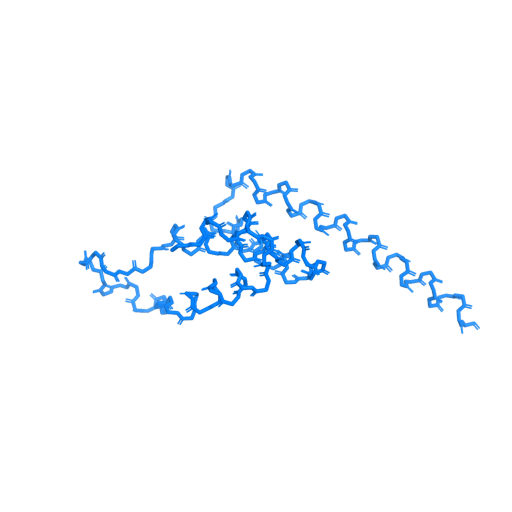15.399 1.00 93.38 96 VAL A O 1
ATOM 744 N N . HIS A 1 97 ? 6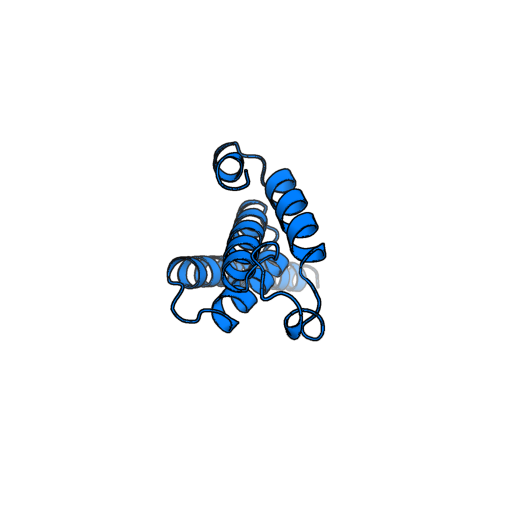.202 -7.728 -15.056 1.00 91.56 97 HIS A N 1
ATOM 745 C CA . HIS A 1 97 ? 5.699 -8.889 -15.791 1.00 91.56 97 HIS A CA 1
ATOM 746 C C . HIS A 1 97 ? 6.138 -8.882 -17.256 1.00 91.56 97 HIS A C 1
ATOM 748 O O . HIS A 1 97 ? 6.587 -9.908 -17.770 1.00 91.56 97 HIS A O 1
ATOM 754 N N . ASN A 1 98 ? 6.080 -7.727 -17.921 1.00 94.25 98 ASN A N 1
ATOM 755 C CA . ASN A 1 98 ? 6.543 -7.591 -19.300 1.00 94.25 98 ASN A CA 1
ATOM 756 C C . ASN A 1 98 ? 8.048 -7.870 -19.421 1.00 94.25 98 ASN A C 1
ATOM 758 O O . ASN A 1 98 ? 8.464 -8.622 -20.305 1.00 94.25 98 ASN A O 1
ATOM 762 N N . LEU A 1 99 ? 8.859 -7.328 -18.506 1.00 93.25 99 LEU A N 1
ATOM 763 C CA . LEU A 1 99 ? 10.303 -7.564 -18.475 1.00 93.25 99 LEU A CA 1
ATOM 764 C C . LEU A 1 99 ? 10.633 -9.045 -18.245 1.00 93.25 99 LEU A C 1
ATOM 766 O O . LEU A 1 99 ? 11.514 -9.598 -18.907 1.00 93.25 99 LEU A O 1
ATOM 770 N N . MET A 1 100 ? 9.933 -9.697 -17.315 1.00 90.19 100 MET A N 1
ATOM 771 C CA . MET A 1 100 ? 10.095 -11.127 -17.047 1.00 90.19 100 MET A CA 1
ATOM 772 C C . MET A 1 100 ? 9.711 -11.972 -18.266 1.00 90.19 100 MET A C 1
ATOM 774 O O . MET A 1 100 ? 10.470 -12.860 -18.654 1.00 90.19 100 MET A O 1
ATOM 778 N N . ALA A 1 101 ? 8.585 -11.662 -18.914 1.00 92.25 101 ALA A N 1
ATOM 779 C CA . ALA A 1 101 ? 8.132 -12.360 -20.113 1.00 92.25 101 ALA A CA 1
ATOM 780 C C . ALA A 1 101 ? 9.134 -12.226 -21.270 1.00 92.25 101 ALA A C 1
ATOM 782 O O . ALA A 1 101 ? 9.414 -13.202 -21.966 1.00 92.25 101 ALA A O 1
ATOM 783 N N . GLU A 1 102 ? 9.709 -11.040 -21.472 1.00 93.38 102 GLU A N 1
ATOM 784 C CA . GLU A 1 102 ? 10.717 -10.822 -22.509 1.00 93.38 102 GLU A CA 1
ATOM 785 C C . GLU A 1 102 ? 12.022 -11.577 -22.220 1.00 93.38 102 GLU A C 1
ATOM 787 O O . GLU A 1 102 ? 12.585 -12.198 -23.122 1.00 93.38 102 GLU A O 1
ATOM 792 N N . ARG A 1 103 ? 12.482 -11.586 -20.962 1.00 92.88 103 ARG A N 1
ATOM 793 C CA . ARG A 1 103 ? 13.661 -12.366 -20.548 1.00 92.88 103 ARG A CA 1
ATOM 794 C C . ARG A 1 103 ? 13.461 -13.860 -20.766 1.00 92.88 103 ARG A C 1
ATOM 796 O O . ARG A 1 103 ? 14.362 -14.510 -21.284 1.00 92.88 103 ARG A O 1
ATOM 803 N N . LEU A 1 104 ? 12.284 -14.381 -20.421 1.00 92.56 104 LEU A N 1
ATOM 804 C CA . LEU A 1 104 ? 11.949 -15.786 -20.629 1.00 92.56 104 LEU A CA 1
ATOM 805 C C . LEU A 1 104 ? 11.963 -16.150 -22.118 1.00 92.56 104 LEU A C 1
ATOM 807 O O . LEU A 1 104 ? 12.546 -17.160 -22.491 1.00 92.56 104 LEU A O 1
ATOM 811 N N . ARG A 1 105 ? 11.392 -15.300 -22.982 1.00 92.06 105 ARG A N 1
ATOM 812 C CA . ARG A 1 105 ? 11.400 -15.511 -24.442 1.00 92.06 105 ARG A CA 1
ATOM 813 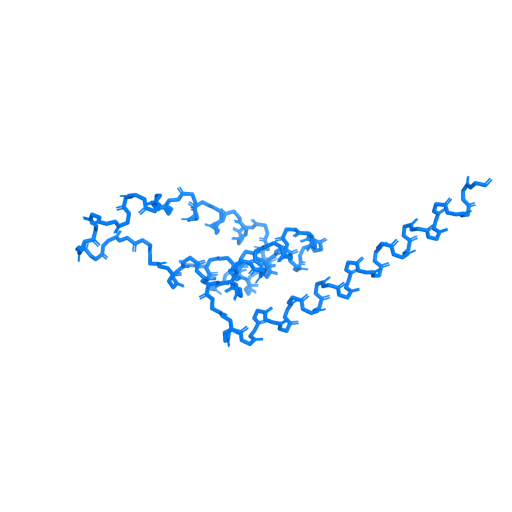C C . ARG A 1 105 ? 12.804 -15.554 -25.041 1.00 92.06 105 ARG A C 1
ATOM 815 O O . ARG A 1 105 ? 13.004 -16.258 -26.017 1.00 92.06 105 ARG A O 1
ATOM 822 N N . ARG A 1 106 ? 13.753 -14.788 -24.494 1.00 90.62 106 ARG A N 1
ATOM 823 C CA . ARG A 1 106 ? 15.149 -14.746 -24.969 1.00 90.62 106 ARG A CA 1
ATOM 824 C C . ARG A 1 106 ? 16.007 -15.912 -24.459 1.00 90.62 106 ARG A C 1
ATOM 826 O O . ARG A 1 106 ? 17.133 -16.057 -24.920 1.00 90.62 106 ARG A O 1
ATOM 833 N N . ALA A 1 107 ? 15.517 -16.676 -23.483 1.00 84.81 107 ALA A N 1
ATOM 834 C CA . ALA A 1 107 ? 16.220 -17.808 -22.878 1.00 84.81 107 ALA A CA 1
ATOM 835 C C . ALA A 1 107 ? 15.823 -19.175 -23.477 1.00 84.81 107 ALA A C 1
ATOM 837 O O . ALA A 1 107 ? 16.374 -20.193 -23.057 1.00 84.81 107 ALA A O 1
ATOM 838 N N . LEU A 1 108 ? 14.870 -19.186 -24.416 1.00 72.69 108 LEU A N 1
ATOM 839 C CA . LEU A 1 108 ? 14.419 -20.341 -25.200 1.00 72.69 108 LEU A CA 1
ATOM 840 C C . LEU A 1 108 ? 15.043 -20.302 -26.598 1.00 72.69 108 LEU A C 1
ATOM 842 O O . LEU A 1 108 ? 15.334 -21.397 -27.124 1.00 72.69 108 LEU A O 1
#

Radius of gyration: 16.72 Å; Cα contacts (8 Å, |Δi|>4): 93; chains: 1; bounding box: 37×30×50 Å

Foldseek 3Di:
DLPVVVVVPCLVVSLVVLVVLLVQADDPVCVVPPPDDDHQDLVNLLVSLQSNLVSCVVVVVLVSNLVSLVVSCVSPVPPPSSVVSNVVSVVSVVVVVVVVVVVVVVVD

Secondary structure (DSSP, 8-state):
--HHHHTTT-HHHHHHHHHHHHHTSPPTTTGGG--SS-S--HHHHHHHHHHHHHHHHHTT-HHHHHHHHHHHHHH-TT-HHHHHHHHHHHHHHHHHHHHHHHHHHHT-

Sequence (108 aa):
MALCQLKAGSNAFAVKQCTAALELVPSEEEQLKYEDGEGITLHDVEKLLFRRGSAYAASDLLDEAHDDLTRVLQMNPANQPAKRLLEDVQRRLASVHNLMAERLRRAL

pLDDT: mean 84.93, std 17.24, range [45.28, 98.69]

Mean predicted aligned error: 7.3 Å

InterPro domains:
  IPR011990 Tetratricopeptide-like helical domain superfamily [G3DSA:1.25.40.10] (1-102)
  IPR011990 Tetratricopeptide-like helical domain superfamily [SSF48452] (1-93)
  IPR019734 Tetratricopeptide repeat [PS50005] (46-79)
  IPR050754 Peptidyl-prolyl cis-trans isomerase FKBP4/5/8-like [PTHR46512] (1-104)

Solvent-accessible surface area (backbone atoms only — not comparable to full-atom values): 6110 Å² total; per-residue (Å²): 129,74,81,64,37,68,77,66,72,42,37,69,57,44,34,53,55,31,50,59,54,57,73,67,48,68,54,83,84,53,60,81,72,67,87,74,87,82,70,79,47,74,69,50,52,40,52,37,32,44,52,26,15,50,25,25,49,76,66,70,38,41,68,63,14,43,53,27,25,50,52,29,39,73,77,38,76,80,47,60,70,45,52,59,50,39,56,50,40,52,54,51,49,53,51,51,52,51,52,51,53,52,53,54,65,74,74,111